Protein AF-A0A5E4K677-F1 (afdb_monomer_lite)

Radius of gyration: 27.49 Å; chains: 1; bounding box: 48×28×81 Å

Foldseek 3Di:
DPPPDPQDPPPQPPVLLVVLLVVVVVVDDLVVSCVVVSHDSVSSVVSNVCVPDDDDPVHPDDDDDDDDDPQDPVNVVVVVVVCVVVVPPPPD

Secondary structure (DSSP, 8-state):
-------------HHHHHHHHHHHHTT--HHHHHHHTT--HHHHHHHHHHTTSSSSGGGPPPP------SS-HHHHHHHHHHHHHTTTT---

pLDDT: mean 77.61, std 16.83, range [32.66, 94.56]

Sequence (92 aa):
MRVSGAKFMLRTTPELQKSFAALHRKGYNKSFIAGLFDATRQTVHRWCKRAFHQGRESFRDKPREPKEGKITQTVELTILHLRILFEWGTDR

Structure (mmCIF, N/CA/C/O backbone):
data_AF-A0A5E4K677-F1
#
_entry.id   AF-A0A5E4K677-F1
#
loop_
_atom_site.group_PDB
_atom_site.id
_atom_site.type_symbol
_atom_site.label_atom_id
_atom_site.label_alt_id
_atom_site.label_comp_id
_atom_site.label_asym_id
_atom_site.label_entity_id
_atom_site.label_seq_id
_atom_site.pdbx_PDB_ins_code
_atom_site.Cartn_x
_atom_site.Cartn_y
_atom_site.Cartn_z
_atom_site.occupancy
_atom_site.B_iso_or_equiv
_atom_site.auth_seq_id
_atom_site.auth_comp_id
_atom_site.auth_asym_id
_atom_site.auth_atom_id
_atom_site.pdbx_PDB_model_num
ATOM 1 N N . MET A 1 1 ? -18.656 -16.010 33.358 1.00 32.66 1 MET A N 1
ATOM 2 C CA . MET A 1 1 ? -19.623 -16.169 32.249 1.00 32.66 1 MET A CA 1
ATOM 3 C C . MET A 1 1 ? -19.085 -15.476 31.001 1.00 32.66 1 MET A C 1
ATOM 5 O O . MET A 1 1 ? -19.047 -14.255 30.960 1.00 32.66 1 MET A O 1
ATOM 9 N N . ARG A 1 2 ? -18.597 -16.234 30.009 1.00 34.00 2 ARG A N 1
ATOM 10 C CA . ARG A 1 2 ? -18.332 -15.702 28.661 1.00 34.00 2 ARG A CA 1
ATOM 11 C C . ARG A 1 2 ? -19.646 -15.773 27.906 1.00 34.00 2 ARG A C 1
ATOM 13 O O . ARG A 1 2 ? -20.066 -16.863 27.531 1.00 34.00 2 ARG A O 1
ATOM 20 N N . VAL A 1 3 ? -20.291 -14.630 27.709 1.00 40.78 3 VAL A N 1
ATOM 21 C CA . VAL A 1 3 ? -21.407 -14.542 26.771 1.00 40.78 3 VAL A CA 1
ATOM 22 C C . VAL A 1 3 ? -20.796 -14.658 25.378 1.00 40.78 3 VAL A C 1
ATOM 24 O O . VAL A 1 3 ? -20.260 -13.704 24.818 1.00 40.78 3 VAL A O 1
ATOM 27 N N . SER A 1 4 ? -20.765 -15.893 24.884 1.00 43.84 4 SER A N 1
ATOM 28 C CA . SER A 1 4 ? -20.439 -16.246 23.509 1.00 43.84 4 SER A CA 1
ATOM 29 C C . SER A 1 4 ? -21.608 -15.821 22.622 1.00 43.84 4 SER A C 1
ATOM 31 O O .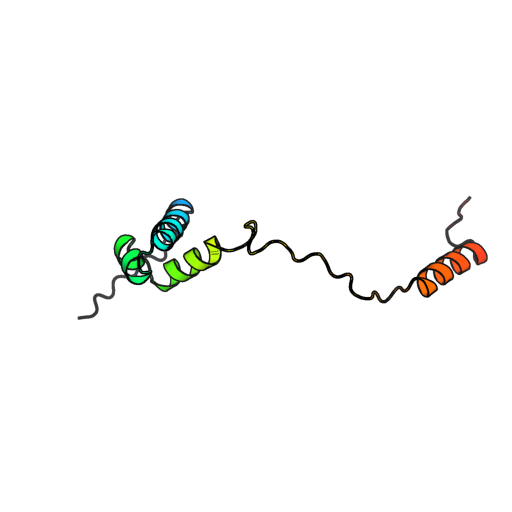 SER A 1 4 ? -22.407 -16.645 22.193 1.00 43.84 4 SER A O 1
ATOM 33 N N . GLY A 1 5 ? -21.737 -14.516 22.388 1.00 39.53 5 GLY A N 1
ATOM 34 C CA . GLY A 1 5 ? -22.519 -14.002 21.272 1.00 39.53 5 GLY A CA 1
ATOM 35 C C . GLY A 1 5 ? -21.678 -14.152 20.013 1.00 39.53 5 GLY A C 1
ATOM 36 O O . GLY A 1 5 ? -20.522 -13.721 19.991 1.00 39.53 5 GLY A O 1
ATOM 37 N N . ALA A 1 6 ? -22.217 -14.801 18.985 1.00 49.91 6 ALA A N 1
ATOM 38 C CA . ALA A 1 6 ? -21.608 -14.831 17.666 1.00 49.91 6 ALA A CA 1
ATOM 39 C C . ALA A 1 6 ? -21.440 -13.383 17.181 1.00 49.91 6 ALA A C 1
ATOM 41 O O . ALA A 1 6 ? -22.382 -12.787 16.670 1.00 49.91 6 ALA A O 1
ATOM 42 N N . LYS A 1 7 ? -20.254 -12.793 17.397 1.00 54.34 7 LYS A N 1
ATOM 43 C CA . LYS A 1 7 ? -19.930 -11.451 16.906 1.00 54.34 7 LYS A CA 1
ATOM 44 C C . LYS A 1 7 ? -20.130 -11.467 15.410 1.00 54.34 7 LYS A C 1
ATOM 46 O O . LYS A 1 7 ? -19.385 -12.151 14.705 1.00 54.34 7 LYS A O 1
ATOM 51 N N . PHE A 1 8 ? -21.154 -10.754 14.961 1.00 52.38 8 PHE A N 1
ATOM 52 C CA . PHE A 1 8 ? -21.597 -10.749 13.584 1.00 52.38 8 PHE A CA 1
ATOM 53 C C . PHE A 1 8 ? -20.399 -10.557 12.645 1.00 52.38 8 PHE A C 1
ATOM 55 O O . PHE A 1 8 ? -19.832 -9.471 12.519 1.00 52.38 8 PHE A O 1
ATOM 62 N N . MET A 1 9 ? -20.045 -11.616 11.916 1.00 51.62 9 MET A N 1
ATOM 63 C CA . MET A 1 9 ? -19.283 -11.523 10.671 1.00 51.62 9 MET A CA 1
ATOM 64 C C . MET A 1 9 ? -20.184 -10.976 9.551 1.00 51.62 9 MET A C 1
ATOM 66 O O . MET A 1 9 ? -20.141 -11.443 8.415 1.00 51.62 9 MET A O 1
ATOM 70 N N . LEU A 1 10 ? -21.023 -9.979 9.854 1.00 56.59 10 LEU A N 1
ATOM 71 C CA . LEU A 1 10 ? -21.689 -9.213 8.814 1.00 56.59 10 LEU A CA 1
ATOM 72 C C . LEU A 1 10 ? -20.593 -8.582 7.966 1.00 56.59 10 LEU A C 1
ATOM 74 O O . LEU A 1 10 ? -19.606 -8.046 8.483 1.00 56.59 10 LEU A O 1
ATOM 78 N N . ARG A 1 11 ? -20.763 -8.648 6.645 1.00 64.31 11 ARG A N 1
ATOM 79 C CA . ARG A 1 11 ? -20.003 -7.802 5.730 1.00 64.31 11 ARG A CA 1
ATOM 80 C C . ARG A 1 11 ? -20.173 -6.364 6.213 1.00 64.31 11 ARG A C 1
ATOM 82 O O . ARG A 1 11 ? -21.224 -5.765 6.030 1.00 64.31 11 ARG A O 1
ATOM 89 N N . THR A 1 12 ? -19.141 -5.828 6.860 1.00 68.50 12 THR A N 1
ATOM 90 C CA . THR A 1 12 ? -19.118 -4.434 7.300 1.00 68.50 12 THR A CA 1
ATOM 91 C C . THR A 1 12 ? -19.349 -3.560 6.078 1.00 68.50 12 THR A C 1
ATOM 93 O O . THR A 1 12 ? -18.566 -3.651 5.127 1.00 68.50 12 THR A O 1
ATOM 96 N N . THR A 1 13 ? -20.401 -2.742 6.084 1.00 81.62 13 THR A N 1
ATOM 97 C CA . THR A 1 13 ? -20.680 -1.821 4.978 1.00 81.62 13 THR A CA 1
ATOM 98 C C . THR A 1 13 ? -19.540 -0.802 4.849 1.00 81.62 13 THR A C 1
ATOM 100 O O . THR A 1 13 ? -18.867 -0.501 5.842 1.00 81.62 13 THR A O 1
ATOM 103 N N . PRO A 1 14 ? -19.273 -0.257 3.650 1.00 80.69 14 PRO A N 1
ATOM 104 C CA . PRO A 1 14 ? -18.210 0.733 3.461 1.00 80.69 14 PRO A CA 1
ATOM 105 C C . PRO A 1 14 ? -18.340 1.961 4.376 1.00 80.69 14 PRO A C 1
ATOM 107 O O . PRO A 1 14 ? -17.339 2.523 4.815 1.00 80.69 14 PRO A O 1
ATOM 110 N N . GLU A 1 15 ? -19.565 2.362 4.707 1.00 84.44 15 GLU A N 1
ATOM 111 C CA . GLU A 1 15 ? -19.853 3.468 5.627 1.00 84.44 15 GLU A CA 1
ATOM 112 C C . GLU A 1 15 ? -19.372 3.169 7.049 1.00 84.44 15 GLU A C 1
ATOM 114 O O . GLU A 1 15 ? -18.704 3.990 7.680 1.00 84.44 15 GLU A O 1
ATOM 119 N N . LEU A 1 16 ? -19.625 1.947 7.512 1.00 87.44 16 LEU A N 1
ATOM 120 C CA . LEU A 1 16 ? -19.234 1.467 8.833 1.00 87.44 16 LEU A CA 1
ATOM 121 C C . LEU A 1 16 ? -17.701 1.312 8.932 1.00 87.44 16 LEU A C 1
ATOM 123 O O . LEU A 1 16 ? -17.078 1.605 9.949 1.00 87.44 16 LEU A O 1
ATOM 127 N N . GLN A 1 17 ? -17.039 0.960 7.829 1.00 86.38 17 GLN A N 1
ATOM 128 C CA . GLN A 1 17 ? -15.573 0.963 7.753 1.00 86.38 17 GLN A CA 1
ATOM 129 C C . GLN A 1 17 ? -14.991 2.383 7.852 1.00 86.38 17 GLN A C 1
ATOM 131 O O . GLN A 1 17 ? -13.980 2.600 8.531 1.00 86.38 17 GLN A O 1
ATOM 136 N N . LYS A 1 18 ? -15.625 3.363 7.190 1.00 86.25 18 LYS A N 1
ATOM 137 C CA . LYS A 1 18 ? -15.226 4.777 7.263 1.00 86.25 18 LYS A CA 1
ATOM 138 C C . LYS A 1 18 ? -15.416 5.335 8.675 1.00 86.25 18 LYS A C 1
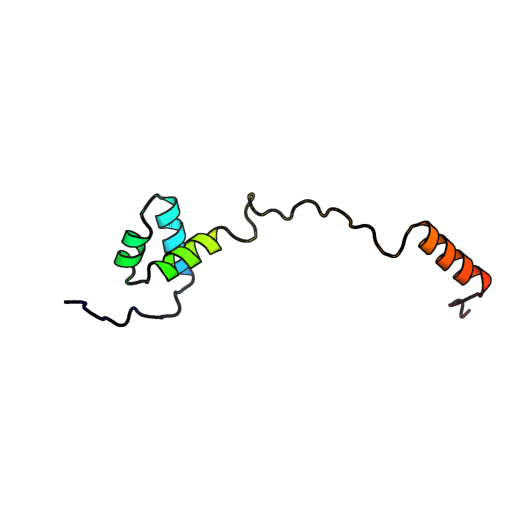ATOM 140 O O . LYS A 1 18 ? -14.539 6.065 9.144 1.00 86.25 18 LYS A O 1
ATOM 145 N N . SER A 1 19 ? -16.498 4.970 9.365 1.00 90.62 19 SER A N 1
ATOM 146 C CA . SER A 1 19 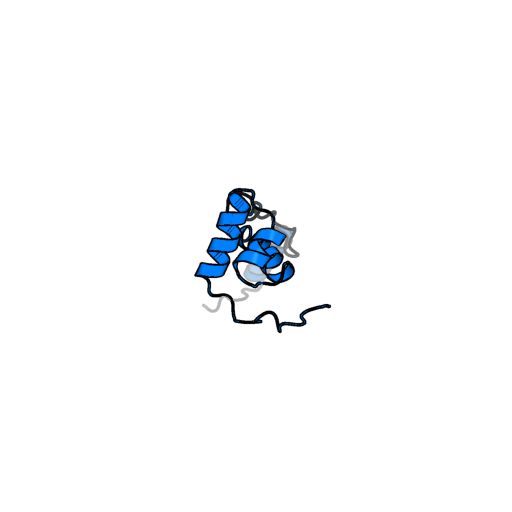? -16.759 5.423 10.737 1.00 90.62 19 SER A CA 1
ATOM 147 C C . SER A 1 19 ? -15.718 4.889 11.729 1.00 90.62 19 SER A C 1
ATOM 149 O O . SER A 1 19 ? -15.229 5.663 12.556 1.00 90.62 19 SER A O 1
ATOM 151 N N . PHE A 1 20 ? -15.262 3.635 11.584 1.00 91.25 20 PHE A N 1
ATOM 152 C CA . PHE A 1 20 ? -14.143 3.098 12.375 1.00 91.25 20 PHE A CA 1
ATOM 153 C C . PHE A 1 20 ? -12.889 3.964 12.266 1.00 91.25 20 PHE A C 1
ATOM 155 O O . PHE A 1 20 ? -12.294 4.350 13.273 1.00 91.25 20 PHE A O 1
ATOM 162 N N . ALA A 1 21 ? -12.491 4.282 11.033 1.00 87.81 21 ALA A N 1
ATOM 163 C CA . ALA A 1 21 ? -11.301 5.077 10.777 1.00 87.81 21 ALA A CA 1
ATOM 164 C C . ALA A 1 21 ? -11.458 6.525 11.263 1.00 87.81 21 ALA A C 1
ATOM 166 O O . ALA A 1 21 ? -10.493 7.106 11.759 1.00 87.81 21 ALA A O 1
ATOM 167 N N . ALA A 1 22 ? -12.655 7.107 11.141 1.00 90.56 22 ALA A N 1
ATOM 168 C CA . ALA A 1 22 ? -12.949 8.455 11.618 1.00 90.56 22 ALA A CA 1
ATOM 169 C C . ALA A 1 22 ? -12.858 8.553 13.148 1.00 90.56 22 ALA A C 1
ATOM 171 O O . ALA A 1 22 ? -12.201 9.456 13.662 1.00 90.56 22 ALA A O 1
ATOM 172 N N . LEU A 1 23 ? -13.448 7.603 13.878 1.00 92.31 23 LEU A N 1
ATOM 173 C CA . LEU A 1 23 ? -13.368 7.556 15.341 1.00 92.31 23 LEU A CA 1
ATOM 174 C C . LEU A 1 23 ? -11.944 7.273 15.820 1.00 92.31 23 LEU A C 1
ATOM 176 O O . LEU A 1 23 ? -11.460 7.921 16.743 1.00 92.31 23 LEU A O 1
ATOM 180 N N . HIS A 1 24 ? -11.226 6.375 15.149 1.00 91.50 24 HIS A N 1
ATOM 181 C CA . HIS A 1 24 ? -9.824 6.139 15.471 1.00 91.50 24 HIS A CA 1
ATOM 182 C C . HIS A 1 24 ? -8.957 7.388 15.233 1.00 91.50 24 HIS A C 1
ATOM 184 O O . HIS A 1 24 ? -8.086 7.688 16.042 1.00 91.50 24 HIS A O 1
ATOM 190 N N . ARG A 1 25 ? -9.208 8.158 14.161 1.00 86.56 25 ARG A N 1
ATOM 191 C CA . ARG A 1 25 ? -8.533 9.452 13.926 1.00 86.56 25 ARG A CA 1
ATOM 192 C C . ARG A 1 25 ? -8.845 10.496 15.000 1.00 86.56 25 ARG A C 1
ATOM 194 O O . ARG A 1 25 ? -7.988 11.321 15.276 1.00 86.56 25 ARG A O 1
ATOM 201 N N . LYS A 1 26 ? -10.029 10.441 15.618 1.00 92.12 26 LYS A N 1
ATOM 202 C CA . LYS A 1 26 ? -10.402 11.283 16.769 1.00 92.12 26 LYS A CA 1
ATOM 203 C C . LYS A 1 26 ? -9.741 10.849 18.090 1.00 92.12 26 LYS A C 1
ATOM 205 O O . LYS A 1 26 ? -9.958 11.500 19.101 1.00 92.12 26 LYS A O 1
ATOM 210 N N . GLY A 1 27 ? -8.956 9.76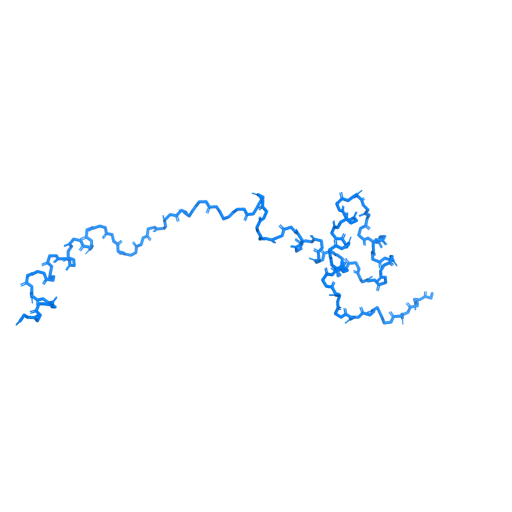6 18.099 1.00 92.25 27 GLY A N 1
ATOM 211 C CA . GLY A 1 27 ? -8.216 9.298 19.277 1.00 92.25 27 GLY A CA 1
ATOM 212 C C . GLY A 1 27 ? -8.924 8.221 20.106 1.00 92.25 27 GLY A C 1
ATOM 213 O O . GLY A 1 27 ? -8.396 7.796 21.131 1.00 92.25 27 GLY A O 1
ATOM 214 N N . TYR A 1 28 ? -10.091 7.728 19.676 1.00 94.44 28 TYR A N 1
ATOM 215 C CA . TYR A 1 28 ? -10.793 6.672 20.409 1.00 94.44 28 TYR A CA 1
ATOM 216 C C . TYR A 1 28 ? -10.081 5.314 20.302 1.00 94.44 28 TYR A C 1
ATOM 218 O O . TYR A 1 28 ? -9.598 4.906 19.240 1.00 94.44 28 TYR A O 1
ATOM 226 N N . ASN A 1 29 ? -10.074 4.564 21.408 1.00 94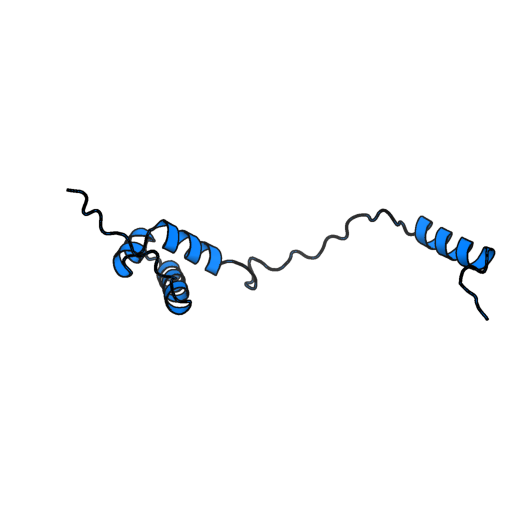.31 29 ASN A N 1
ATOM 227 C CA . ASN A 1 29 ? -9.455 3.242 21.475 1.00 94.31 29 ASN A CA 1
ATOM 228 C C . ASN A 1 29 ? -10.204 2.222 20.589 1.00 94.31 29 ASN A C 1
ATOM 230 O O . ASN A 1 29 ? -11.431 2.139 20.596 1.00 94.31 29 ASN A O 1
ATOM 234 N N . LYS A 1 30 ? -9.461 1.367 19.875 1.00 92.38 30 LYS A N 1
ATOM 235 C CA . LYS A 1 30 ? -10.001 0.288 19.027 1.00 92.38 30 LYS A CA 1
ATOM 236 C C . LYS A 1 30 ? -10.916 -0.676 19.787 1.00 92.38 30 LYS A C 1
ATOM 238 O O . LYS A 1 30 ? -11.855 -1.193 19.189 1.00 92.38 30 LYS A O 1
ATOM 243 N N . SER A 1 31 ? -10.656 -0.928 21.072 1.00 92.75 31 SER A N 1
ATOM 244 C CA . SER A 1 31 ? -11.522 -1.778 21.906 1.00 92.75 31 SER A CA 1
ATOM 245 C C . SER A 1 31 ? -12.873 -1.119 22.192 1.00 92.75 31 SER A C 1
ATOM 247 O O . SER A 1 31 ? -13.896 -1.792 22.156 1.00 92.75 31 SER A O 1
ATOM 249 N N . PHE A 1 32 ? -12.878 0.199 22.401 1.00 93.44 32 PHE A N 1
ATOM 250 C CA . PHE A 1 32 ? -14.097 0.982 22.594 1.00 93.44 32 PHE A CA 1
ATOM 251 C C . PHE A 1 32 ? -14.933 1.026 21.309 1.00 93.44 32 PHE A C 1
ATOM 253 O O . PHE A 1 32 ? -16.115 0.702 21.328 1.00 93.44 32 PHE A O 1
ATOM 260 N N . ILE A 1 33 ? -14.294 1.308 20.168 1.00 92.69 33 ILE A N 1
ATOM 261 C CA . ILE A 1 33 ? -14.950 1.286 18.851 1.00 92.69 33 ILE A CA 1
ATOM 262 C C . ILE A 1 33 ? -15.537 -0.105 18.567 1.00 92.69 33 ILE A C 1
ATOM 264 O O . ILE A 1 33 ? -16.653 -0.220 18.078 1.00 92.69 33 ILE A O 1
ATOM 268 N N . ALA A 1 34 ? -14.817 -1.177 18.905 1.00 91.75 34 ALA A N 1
ATOM 269 C CA . ALA A 1 34 ? -15.324 -2.534 18.735 1.00 91.75 34 ALA A CA 1
ATOM 270 C C . ALA A 1 34 ? -16.586 -2.802 19.575 1.00 91.75 34 ALA A C 1
ATOM 272 O O . ALA A 1 34 ? -17.485 -3.477 19.088 1.00 91.75 34 ALA A O 1
ATOM 273 N N . GLY A 1 35 ? -16.666 -2.261 20.795 1.00 91.38 35 GLY A N 1
ATOM 274 C CA . GLY A 1 35 ? -17.869 -2.343 21.627 1.00 91.38 35 GLY A CA 1
ATOM 275 C C . GLY A 1 35 ? -19.047 -1.545 21.064 1.00 91.38 35 GLY A C 1
ATOM 276 O O . GLY A 1 35 ? -20.166 -2.037 21.079 1.00 91.38 35 GLY A O 1
ATOM 277 N N . LEU A 1 36 ? -18.792 -0.357 20.507 1.00 90.88 36 LEU A N 1
ATOM 278 C CA . LEU A 1 36 ? -19.834 0.527 19.967 1.00 90.88 36 LEU A CA 1
ATOM 279 C C . LEU A 1 36 ? -20.559 -0.058 18.744 1.00 90.88 36 LEU A C 1
ATOM 281 O O . LEU A 1 36 ? -21.746 0.181 18.560 1.00 90.88 36 LEU A O 1
ATOM 285 N N . PHE A 1 37 ? 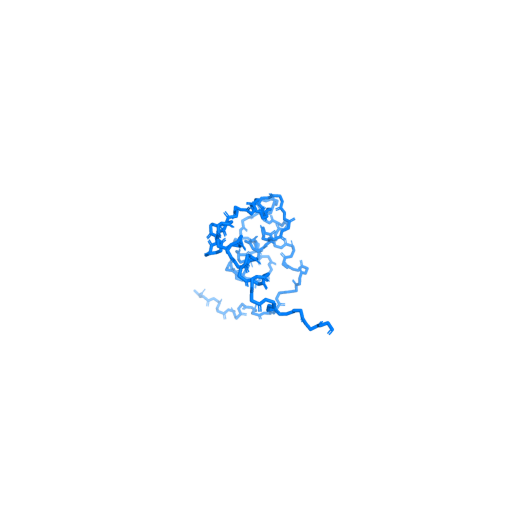-19.845 -0.808 17.904 1.00 86.81 37 PHE A N 1
ATOM 286 C CA . PHE A 1 37 ? -20.380 -1.369 16.655 1.00 86.81 37 PHE A CA 1
ATOM 287 C C . PHE A 1 37 ? -20.586 -2.889 16.703 1.00 86.81 37 PHE A C 1
ATOM 289 O O . PHE A 1 37 ? -20.689 -3.511 15.648 1.00 86.81 37 PHE A O 1
ATOM 296 N N . ASP A 1 38 ? -20.548 -3.489 17.899 1.00 87.25 38 ASP A N 1
ATOM 297 C CA . ASP A 1 38 ? -20.557 -4.946 18.119 1.00 87.25 38 ASP A CA 1
ATOM 298 C C . ASP A 1 38 ? -19.604 -5.719 17.180 1.00 87.25 38 ASP A C 1
ATOM 300 O O . ASP A 1 38 ? -19.865 -6.806 16.661 1.00 87.25 38 ASP A O 1
ATOM 304 N N . ALA A 1 39 ? -18.444 -5.117 16.926 1.00 86.62 39 ALA A N 1
ATOM 305 C CA . ALA A 1 39 ? -17.432 -5.658 16.042 1.00 86.62 39 ALA A CA 1
ATOM 306 C C . ALA A 1 39 ? -16.348 -6.393 16.840 1.00 86.62 39 ALA A C 1
ATOM 308 O O . ALA A 1 39 ? -16.159 -6.249 18.058 1.00 86.62 39 ALA A O 1
ATOM 309 N N . THR A 1 40 ? -15.543 -7.190 16.140 1.00 89.50 40 THR A N 1
ATOM 310 C CA . THR A 1 40 ? -14.297 -7.684 16.729 1.00 89.50 40 THR A CA 1
ATOM 311 C C . THR A 1 40 ? -13.231 -6.585 16.688 1.00 89.50 40 THR A C 1
ATOM 313 O O . THR A 1 40 ? -13.118 -5.819 15.727 1.00 89.50 40 THR A O 1
ATOM 316 N N . ARG A 1 41 ? -12.368 -6.544 17.709 1.00 91.25 41 ARG A N 1
ATOM 317 C CA . ARG A 1 41 ? -11.197 -5.649 17.745 1.00 91.25 41 ARG A CA 1
ATOM 318 C C . ARG A 1 41 ? -10.269 -5.871 16.545 1.00 91.25 41 ARG A C 1
ATOM 320 O O . ARG A 1 41 ? -9.616 -4.934 16.090 1.00 91.25 41 ARG A O 1
ATOM 327 N N . GLN A 1 42 ? -10.227 -7.096 16.016 1.00 90.88 42 GLN A N 1
ATOM 328 C CA . GLN A 1 42 ? -9.482 -7.445 14.805 1.00 90.88 42 GLN A CA 1
ATOM 329 C C . GLN A 1 42 ? -10.082 -6.785 13.556 1.00 90.88 42 GLN A C 1
ATOM 331 O O . GLN A 1 42 ? -9.334 -6.211 12.765 1.00 90.88 42 GLN A O 1
ATOM 336 N N . THR A 1 43 ? -11.412 -6.798 13.411 1.00 89.44 43 THR A N 1
ATOM 337 C CA . THR A 1 43 ? -12.128 -6.117 12.321 1.00 89.44 43 THR A CA 1
ATOM 338 C C . THR A 1 43 ? -11.830 -4.619 12.332 1.00 89.44 43 THR A C 1
ATOM 340 O O . THR A 1 43 ? -11.394 -4.072 11.318 1.00 89.44 43 THR A O 1
ATOM 343 N N . VAL A 1 44 ? -11.959 -3.970 13.494 1.00 90.88 44 VAL A N 1
ATOM 344 C CA . VAL A 1 44 ? -11.642 -2.540 13.653 1.00 90.88 44 VAL A CA 1
ATOM 345 C C . VAL A 1 44 ? -10.174 -2.265 13.323 1.00 90.88 44 VAL A C 1
ATOM 347 O O . VAL A 1 44 ? -9.876 -1.338 12.574 1.00 90.88 44 VAL A O 1
ATOM 350 N N . HIS A 1 45 ? -9.242 -3.086 13.821 1.00 91.19 45 HIS A N 1
ATOM 351 C CA . HIS A 1 45 ? -7.815 -2.930 13.531 1.00 91.19 45 HIS A CA 1
ATOM 352 C C . HIS A 1 45 ? -7.511 -3.037 12.030 1.00 91.19 45 HIS A C 1
ATOM 354 O O . HIS A 1 45 ? -6.800 -2.182 11.496 1.00 91.19 45 HIS A O 1
ATOM 360 N N . ARG A 1 46 ? -8.057 -4.054 11.350 1.00 88.19 46 ARG A N 1
ATOM 361 C CA . ARG A 1 46 ? -7.880 -4.281 9.908 1.00 88.19 46 ARG A CA 1
ATOM 362 C C . ARG A 1 46 ? -8.353 -3.077 9.099 1.00 88.19 46 ARG A C 1
ATOM 364 O O . ARG A 1 46 ? -7.623 -2.614 8.226 1.00 88.19 46 ARG A O 1
ATOM 371 N N . TRP A 1 47 ? -9.544 -2.561 9.399 1.00 87.50 47 TRP A N 1
ATOM 372 C CA . TRP A 1 47 ? -10.118 -1.429 8.670 1.00 87.50 47 TRP A CA 1
ATOM 373 C C . TRP A 1 47 ? -9.443 -0.106 8.992 1.00 87.50 47 TRP A C 1
ATOM 375 O O . TRP A 1 47 ? -9.177 0.660 8.072 1.00 87.50 47 TRP A O 1
ATOM 385 N N . CYS A 1 48 ? -9.069 0.127 10.253 1.00 88.31 48 CYS A N 1
ATOM 386 C CA . CYS A 1 48 ? -8.239 1.275 10.602 1.00 88.31 48 CYS A CA 1
ATOM 387 C C . CYS A 1 48 ? -6.937 1.241 9.800 1.00 88.31 48 CYS A C 1
ATOM 389 O O . CYS A 1 48 ? -6.632 2.223 9.145 1.00 88.31 48 CYS A O 1
ATOM 391 N N . LYS A 1 49 ? -6.223 0.104 9.766 1.00 85.38 49 LYS A N 1
ATOM 392 C CA . LYS A 1 49 ? -4.982 -0.055 8.987 1.00 85.38 49 LYS A CA 1
ATOM 393 C C . LYS A 1 49 ? -5.208 0.168 7.484 1.00 85.38 49 LYS A C 1
ATOM 395 O O . LYS A 1 49 ? -4.431 0.877 6.858 1.00 85.38 49 LYS A O 1
ATOM 400 N N . ARG A 1 50 ? -6.282 -0.388 6.908 1.00 78.44 50 ARG A N 1
ATOM 401 C CA . ARG A 1 50 ? -6.636 -0.201 5.485 1.00 78.44 50 ARG A CA 1
ATOM 402 C C . ARG A 1 50 ? -7.016 1.230 5.129 1.00 78.44 50 ARG A C 1
ATOM 404 O O . ARG A 1 50 ? -6.679 1.668 4.041 1.00 78.44 50 ARG A O 1
ATOM 411 N N . ALA A 1 51 ? -7.665 1.967 6.027 1.00 75.31 51 ALA A N 1
ATOM 412 C CA . ALA A 1 51 ? -7.992 3.374 5.798 1.00 75.31 51 ALA A CA 1
ATOM 413 C C . ALA A 1 51 ? -6.744 4.268 5.648 1.00 75.31 51 ALA A C 1
ATOM 415 O O . ALA A 1 51 ? -6.867 5.423 5.243 1.00 75.31 51 ALA A O 1
ATOM 416 N N . PHE A 1 52 ? -5.558 3.735 5.965 1.00 68.25 52 PHE A N 1
ATOM 417 C CA . PHE A 1 52 ? -4.264 4.364 5.723 1.00 68.25 52 PHE A CA 1
ATOM 418 C C . PHE A 1 52 ? -3.558 3.874 4.434 1.00 68.25 52 PHE A C 1
ATOM 420 O O . PHE A 1 52 ? -2.433 4.301 4.200 1.00 68.25 52 PHE A O 1
ATOM 427 N N . HIS A 1 53 ? -4.173 3.034 3.580 1.00 62.38 53 HIS A N 1
ATOM 428 C CA . HIS A 1 53 ? -3.539 2.470 2.371 1.00 62.38 53 HIS A CA 1
ATOM 429 C C . HIS A 1 53 ? -4.120 2.968 1.025 1.00 62.38 53 HIS A C 1
ATOM 431 O O . HIS A 1 53 ? -5.331 3.084 0.872 1.00 62.38 53 HIS A O 1
ATOM 437 N N . GLN A 1 54 ? -3.182 3.191 0.084 1.00 46.81 54 GLN A N 1
ATOM 438 C CA . GLN A 1 54 ? -3.221 3.638 -1.328 1.00 46.81 54 GLN A CA 1
ATOM 439 C C . GLN A 1 54 ? -3.988 4.936 -1.657 1.00 46.81 54 GLN A C 1
ATOM 441 O O . GLN A 1 54 ? -5.213 4.973 -1.697 1.00 46.81 54 GLN A O 1
ATOM 446 N N . GLY A 1 55 ? -3.219 6.006 -1.928 1.00 53.44 55 GLY A N 1
ATOM 447 C CA . GLY A 1 55 ? -3.700 7.301 -2.440 1.00 53.44 55 GLY A CA 1
ATOM 448 C C . GLY A 1 55 ? -3.521 8.513 -1.510 1.00 53.44 55 GLY A C 1
ATOM 449 O O . GLY A 1 55 ? -3.835 9.630 -1.907 1.00 53.44 55 GLY A O 1
ATOM 450 N N . ARG A 1 56 ? -3.021 8.332 -0.277 1.00 55.81 56 ARG A N 1
ATOM 451 C CA . ARG A 1 56 ? -2.685 9.435 0.650 1.00 55.81 56 ARG A CA 1
ATOM 452 C C . ARG A 1 56 ? -1.182 9.711 0.663 1.00 55.81 56 ARG A C 1
ATOM 454 O O . ARG A 1 56 ? -0.390 8.819 0.392 1.00 55.81 56 ARG A O 1
ATOM 461 N N . GLU A 1 57 ? -0.810 10.940 1.013 1.00 50.06 57 GLU A N 1
ATOM 462 C CA . GLU A 1 57 ? 0.547 11.512 0.949 1.00 50.06 57 GLU A CA 1
ATOM 463 C C . GLU A 1 57 ? 1.667 10.628 1.537 1.00 50.06 57 GLU A C 1
ATOM 465 O O . GLU A 1 57 ? 2.765 10.586 0.993 1.00 50.06 57 GLU A O 1
ATOM 470 N N . SER A 1 58 ? 1.370 9.847 2.581 1.00 50.22 58 SER A N 1
ATOM 471 C CA . SER A 1 58 ? 2.294 8.909 3.239 1.00 50.22 58 SER A CA 1
ATOM 472 C C . SER A 1 58 ? 2.535 7.586 2.489 1.00 50.22 58 SER A C 1
ATOM 474 O O . SER A 1 58 ? 3.370 6.790 2.910 1.00 50.22 58 SER A O 1
ATOM 476 N N . PHE A 1 59 ? 1.806 7.340 1.399 1.00 52.88 59 PHE A N 1
ATOM 477 C CA . PHE A 1 59 ? 1.862 6.144 0.549 1.00 52.88 59 PHE A CA 1
ATOM 478 C C . PHE A 1 59 ? 1.938 6.514 -0.941 1.00 52.88 59 PHE A C 1
ATOM 480 O O . PHE A 1 59 ? 1.488 5.740 -1.787 1.00 52.88 59 PHE A O 1
ATOM 487 N N . ARG A 1 60 ? 2.479 7.699 -1.276 1.00 57.16 60 ARG A N 1
ATOM 488 C CA . ARG A 1 60 ? 2.898 7.977 -2.657 1.00 57.16 60 ARG A CA 1
ATOM 489 C C . ARG A 1 60 ? 3.811 6.842 -3.103 1.00 57.16 60 ARG A C 1
ATOM 491 O O . ARG A 1 60 ? 4.688 6.428 -2.338 1.00 57.16 60 ARG A O 1
ATOM 498 N N . ASP A 1 61 ? 3.596 6.353 -4.321 1.00 65.19 61 ASP A N 1
ATOM 499 C CA . ASP A 1 61 ? 4.583 5.494 -4.953 1.00 65.19 61 ASP A CA 1
ATOM 500 C C . ASP A 1 61 ? 5.914 6.229 -4.865 1.00 65.19 61 ASP A C 1
ATOM 502 O O . ASP A 1 61 ? 6.023 7.403 -5.239 1.00 65.19 61 ASP A O 1
ATOM 506 N N . LYS A 1 62 ? 6.909 5.568 -4.267 1.00 63.12 62 LYS A N 1
ATOM 507 C CA . LYS A 1 62 ? 8.259 6.114 -4.278 1.00 63.12 62 LYS A CA 1
ATOM 508 C C . LYS A 1 62 ? 8.621 6.366 -5.742 1.00 63.12 62 LYS A C 1
ATOM 510 O O . LYS A 1 62 ? 8.214 5.558 -6.587 1.00 63.12 62 LYS A O 1
ATOM 515 N N . PRO A 1 63 ? 9.341 7.459 -6.055 1.00 71.50 63 PRO A N 1
ATOM 516 C CA . PRO A 1 63 ? 9.832 7.669 -7.408 1.00 71.50 63 PRO A CA 1
ATOM 517 C C . PRO A 1 63 ? 10.470 6.365 -7.876 1.00 71.50 63 PRO A C 1
ATOM 519 O O . PRO A 1 63 ? 11.251 5.752 -7.146 1.00 71.50 63 PRO A O 1
ATOM 522 N N . ARG A 1 64 ? 10.013 5.874 -9.030 1.00 75.50 64 ARG A N 1
ATOM 523 C CA . ARG A 1 64 ? 10.436 4.578 -9.545 1.00 75.50 64 ARG A CA 1
ATOM 524 C C . ARG A 1 64 ? 11.943 4.638 -9.739 1.00 75.50 64 ARG A C 1
ATOM 526 O O . ARG A 1 64 ? 12.402 5.317 -10.647 1.00 75.50 64 ARG A O 1
ATOM 533 N N . GLU A 1 65 ? 12.689 3.924 -8.906 1.00 77.75 65 GLU A N 1
ATOM 534 C CA . GLU A 1 65 ? 14.107 3.692 -9.145 1.00 77.75 65 GLU A CA 1
ATOM 535 C C . GLU A 1 65 ? 14.208 2.734 -10.341 1.00 77.75 65 GLU A C 1
ATOM 537 O O . GLU A 1 65 ? 13.721 1.594 -10.259 1.00 77.75 65 GLU A O 1
ATOM 542 N N . PRO A 1 66 ? 14.730 3.185 -11.497 1.00 74.88 66 PRO A N 1
ATOM 543 C CA . PRO A 1 66 ? 14.923 2.300 -12.630 1.00 74.88 66 PRO A CA 1
ATOM 544 C C . PRO A 1 66 ? 15.947 1.237 -12.229 1.00 74.88 66 PRO A C 1
ATOM 546 O O . PRO A 1 66 ? 17.079 1.543 -11.871 1.00 74.88 66 PRO A O 1
ATOM 549 N N . LYS A 1 67 ? 15.527 -0.029 -12.252 1.00 78.62 67 LYS A N 1
ATOM 550 C CA . LYS A 1 67 ? 16.438 -1.159 -12.062 1.00 78.62 67 LYS A CA 1
ATOM 551 C C . LYS A 1 67 ? 17.259 -1.337 -13.329 1.00 78.62 67 LYS A C 1
ATOM 553 O O . LYS A 1 67 ? 16.713 -1.189 -14.423 1.00 78.62 67 LYS A O 1
ATOM 558 N N . GLU A 1 68 ? 18.521 -1.719 -13.176 1.00 80.00 68 GLU A N 1
ATOM 559 C CA . GLU A 1 68 ? 19.340 -2.153 -14.303 1.00 80.00 68 GLU A CA 1
ATOM 560 C C . GLU A 1 68 ? 18.632 -3.307 -15.023 1.00 80.00 68 GLU A C 1
ATOM 562 O O . GLU A 1 68 ? 18.349 -4.366 -14.452 1.00 80.00 68 GLU A O 1
ATOM 567 N N . GLY A 1 69 ? 18.242 -3.051 -16.269 1.00 81.19 69 GLY A N 1
ATOM 568 C CA . GLY A 1 69 ? 17.635 -4.047 -17.134 1.00 81.19 69 GLY A CA 1
ATOM 569 C C . GLY A 1 69 ? 18.698 -4.979 -17.703 1.00 81.19 69 GLY A C 1
ATOM 570 O O . GLY A 1 69 ? 19.868 -4.629 -17.812 1.00 81.19 69 GLY A O 1
ATOM 571 N N . LYS A 1 70 ? 18.277 -6.167 -18.147 1.00 84.06 70 LYS A N 1
ATOM 572 C CA . LYS A 1 70 ? 19.149 -7.072 -18.921 1.00 84.06 70 LYS A CA 1
ATOM 573 C C . LYS A 1 70 ? 19.618 -6.446 -20.239 1.00 84.06 70 LYS A C 1
ATOM 575 O O . LYS A 1 70 ? 20.621 -6.861 -20.803 1.00 84.06 70 LYS A O 1
ATOM 580 N N . ILE A 1 71 ? 18.841 -5.489 -20.737 1.00 85.25 71 ILE A N 1
ATOM 581 C CA . ILE A 1 71 ? 19.114 -4.736 -21.948 1.00 85.25 71 ILE A CA 1
ATOM 582 C C . ILE A 1 71 ? 19.827 -3.457 -21.515 1.00 85.25 71 ILE A C 1
ATOM 584 O O . ILE A 1 71 ? 19.218 -2.557 -20.940 1.00 85.25 71 ILE A O 1
ATOM 588 N N . THR A 1 72 ? 21.136 -3.426 -21.738 1.00 89.38 72 THR A N 1
ATOM 589 C CA . THR A 1 72 ? 21.964 -2.229 -21.575 1.00 89.38 72 THR A CA 1
ATOM 590 C C . THR A 1 72 ? 21.977 -1.426 -22.877 1.00 89.38 72 THR A C 1
ATOM 592 O O . THR A 1 72 ? 21.679 -1.973 -23.938 1.00 89.38 72 THR A O 1
ATOM 595 N N . GLN A 1 73 ? 22.379 -0.149 -22.834 1.00 88.38 73 GLN A N 1
ATOM 596 C CA . GLN A 1 73 ? 22.512 0.680 -24.047 1.00 88.38 73 GLN A CA 1
ATOM 597 C C . GLN A 1 73 ? 23.387 0.016 -25.117 1.00 88.38 73 GLN A C 1
ATOM 599 O O . GLN A 1 73 ? 23.062 0.046 -26.299 1.00 88.38 73 GLN A O 1
ATOM 604 N N . THR A 1 74 ? 24.471 -0.645 -24.709 1.00 90.69 74 THR A N 1
ATOM 605 C CA . THR A 1 74 ? 25.339 -1.388 -25.628 1.00 90.69 74 THR A CA 1
ATOM 606 C C . THR A 1 74 ? 24.586 -2.520 -26.320 1.00 90.69 74 THR A C 1
ATOM 608 O O . THR A 1 74 ? 24.728 -2.711 -27.526 1.00 90.69 74 THR A O 1
ATOM 611 N N . VAL A 1 75 ? 23.753 -3.256 -25.579 1.00 92.50 75 VAL A N 1
ATOM 612 C CA . VAL A 1 75 ? 22.921 -4.327 -26.138 1.00 92.50 75 VAL A CA 1
ATOM 613 C C . VAL A 1 75 ? 21.884 -3.750 -27.104 1.00 92.50 75 VAL A C 1
ATOM 615 O O . VAL A 1 75 ? 21.720 -4.299 -28.189 1.00 92.50 75 VAL A O 1
ATOM 618 N N . GLU A 1 76 ? 21.247 -2.620 -26.782 1.00 90.75 76 GLU A N 1
ATOM 619 C CA . GLU A 1 76 ? 20.310 -1.942 -27.694 1.00 90.75 76 GLU A CA 1
ATOM 620 C C . GLU A 1 76 ? 20.982 -1.512 -28.998 1.00 90.75 76 GLU A C 1
ATOM 622 O O . GLU A 1 76 ? 20.488 -1.836 -30.078 1.00 90.75 76 GLU A O 1
ATOM 627 N N . LEU A 1 77 ? 22.137 -0.846 -28.913 1.00 94.56 77 LEU A N 1
ATOM 628 C CA . LEU A 1 77 ? 22.900 -0.415 -30.085 1.00 94.56 77 LEU A CA 1
ATOM 629 C C . LEU A 1 77 ? 23.331 -1.602 -30.948 1.00 94.56 77 LEU A C 1
ATOM 631 O O . LEU A 1 77 ? 23.263 -1.532 -32.173 1.00 94.56 77 LEU A O 1
ATOM 635 N N . THR A 1 78 ? 23.712 -2.712 -30.316 1.00 94.25 78 THR A N 1
ATOM 636 C CA . THR A 1 78 ? 24.094 -3.935 -31.028 1.00 94.25 78 THR A CA 1
ATOM 637 C C . THR A 1 78 ? 22.888 -4.560 -31.730 1.00 94.25 78 THR A C 1
ATOM 639 O O . THR A 1 78 ? 22.988 -4.931 -32.895 1.00 94.25 78 THR A O 1
ATOM 642 N N . ILE A 1 79 ? 21.723 -4.623 -31.074 1.00 90.88 79 ILE A N 1
ATOM 643 C CA . ILE A 1 79 ? 20.475 -5.110 -31.686 1.00 90.88 79 ILE A CA 1
ATOM 644 C C . ILE A 1 79 ? 20.090 -4.242 -32.889 1.00 90.88 79 ILE A C 1
ATOM 646 O O . ILE A 1 79 ? 19.727 -4.779 -33.937 1.00 90.88 79 ILE A O 1
ATOM 650 N N . LEU A 1 80 ? 20.178 -2.915 -32.759 1.00 90.62 80 LEU A N 1
ATOM 651 C CA . LEU A 1 80 ? 19.886 -1.986 -33.853 1.00 90.62 80 LEU A CA 1
ATOM 652 C C . LEU A 1 80 ? 20.865 -2.168 -35.018 1.00 90.62 80 LEU A C 1
ATOM 654 O O . LEU A 1 80 ? 20.431 -2.248 -36.165 1.00 90.62 80 LEU A O 1
ATOM 658 N N . HIS A 1 81 ? 22.161 -2.301 -34.731 1.00 92.38 81 HIS A N 1
ATOM 659 C CA . HIS A 1 81 ? 23.179 -2.535 -35.752 1.00 92.38 81 HIS A CA 1
ATOM 660 C C . HIS A 1 81 ? 22.953 -3.859 -36.491 1.00 92.38 81 HIS A C 1
ATOM 662 O O . HIS A 1 81 ? 22.960 -3.880 -37.718 1.00 92.38 81 HIS A O 1
ATOM 668 N N . LEU A 1 82 ? 22.675 -4.946 -35.764 1.00 90.88 82 LEU A N 1
ATOM 669 C CA . LEU A 1 82 ? 22.374 -6.252 -36.356 1.00 90.88 82 LEU A CA 1
ATOM 670 C C . LEU A 1 82 ? 21.101 -6.206 -37.211 1.00 90.88 82 LEU A C 1
ATOM 672 O O . LEU A 1 82 ? 21.078 -6.780 -38.293 1.00 90.88 82 LEU A O 1
ATOM 676 N N . ARG A 1 83 ? 20.056 -5.490 -36.777 1.00 87.75 83 ARG A N 1
ATOM 677 C CA . ARG A 1 83 ? 18.837 -5.314 -37.585 1.00 87.75 83 ARG A CA 1
ATOM 678 C C . ARG A 1 83 ? 19.111 -4.617 -38.913 1.00 87.75 83 ARG A C 1
ATOM 680 O O . ARG A 1 83 ? 18.560 -5.041 -39.920 1.00 87.75 83 ARG A O 1
ATOM 687 N N . ILE A 1 84 ? 19.943 -3.576 -38.908 1.00 87.94 84 ILE A N 1
ATOM 688 C CA . ILE A 1 84 ? 20.334 -2.859 -40.129 1.00 87.94 84 ILE A CA 1
ATOM 689 C C . ILE A 1 84 ? 21.192 -3.762 -41.020 1.00 87.94 84 ILE A C 1
ATOM 691 O O . ILE A 1 84 ? 20.941 -3.854 -42.214 1.00 87.94 84 ILE A O 1
ATOM 695 N N . LEU A 1 85 ? 22.179 -4.446 -40.438 1.00 89.31 85 LEU A N 1
ATOM 696 C CA . LEU A 1 85 ? 23.144 -5.260 -41.176 1.00 89.31 85 LEU A CA 1
ATOM 697 C C . LEU A 1 85 ? 22.511 -6.490 -41.839 1.00 89.31 85 LEU A C 1
ATOM 699 O O . LEU A 1 85 ? 22.906 -6.862 -42.937 1.00 89.31 85 LEU A O 1
ATOM 703 N N . PHE A 1 86 ? 21.538 -7.116 -41.177 1.00 87.69 86 PHE A N 1
ATOM 704 C CA . PHE A 1 86 ? 20.830 -8.288 -41.695 1.00 87.69 86 PHE A CA 1
ATOM 705 C C . PHE A 1 86 ? 19.498 -7.945 -42.371 1.00 87.69 86 PHE A C 1
ATOM 707 O O . PHE A 1 86 ? 18.756 -8.864 -42.710 1.00 87.69 86 PHE A O 1
ATOM 714 N N . GLU A 1 87 ? 19.169 -6.653 -42.523 1.00 80.62 87 GLU A N 1
ATOM 715 C CA . GLU A 1 87 ? 17.895 -6.189 -43.100 1.00 80.62 87 GLU A CA 1
ATOM 716 C C . GLU A 1 87 ? 16.667 -6.855 -42.438 1.00 80.62 87 GLU A C 1
ATOM 718 O O . GLU A 1 87 ? 15.614 -7.098 -43.033 1.00 80.62 87 GLU A O 1
ATOM 723 N N . TRP A 1 88 ? 16.799 -7.179 -41.148 1.00 77.19 88 TRP A N 1
ATOM 724 C CA . TRP A 1 88 ? 15.802 -7.944 -40.411 1.00 77.19 88 TRP A CA 1
ATOM 725 C C . TRP A 1 88 ? 14.597 -7.059 -40.081 1.00 77.19 88 TRP A C 1
ATOM 727 O O . TRP A 1 88 ? 14.610 -6.266 -39.132 1.00 77.19 88 TRP A O 1
ATOM 737 N N . GLY A 1 89 ? 13.535 -7.227 -40.870 1.00 64.38 89 GLY A N 1
ATOM 738 C CA . GLY A 1 89 ? 12.288 -6.472 -40.760 1.00 64.38 89 GLY A CA 1
ATOM 739 C C . GLY A 1 89 ? 12.139 -5.338 -41.774 1.00 64.38 89 GLY A C 1
ATOM 740 O O . GLY A 1 89 ? 11.190 -4.568 -41.653 1.00 64.38 89 GLY A O 1
ATOM 741 N N . THR A 1 90 ? 13.024 -5.229 -42.767 1.00 61.47 90 THR A N 1
ATOM 742 C CA . THR A 1 90 ? 12.744 -4.456 -43.984 1.00 61.47 90 THR A CA 1
ATOM 743 C C . THR A 1 90 ? 12.125 -5.375 -45.027 1.00 61.47 90 THR A C 1
ATOM 745 O O . THR A 1 90 ? 12.780 -5.767 -45.984 1.00 61.47 90 THR A O 1
ATOM 748 N N . ASP A 1 91 ? 10.856 -5.726 -44.824 1.00 57.81 91 ASP A N 1
ATOM 749 C CA . ASP A 1 91 ? 9.995 -6.041 -45.964 1.00 57.81 91 ASP A CA 1
ATOM 750 C C . ASP A 1 91 ? 9.682 -4.686 -46.619 1.00 57.81 91 ASP A C 1
ATOM 752 O O . ASP A 1 91 ? 9.080 -3.809 -45.988 1.00 57.81 91 ASP A O 1
ATOM 756 N N . ARG A 1 92 ? 10.239 -4.453 -47.806 1.00 55.69 92 ARG A N 1
ATOM 757 C CA . ARG A 1 92 ? 9.963 -3.284 -48.647 1.00 55.69 92 ARG A CA 1
ATOM 758 C C . ARG A 1 92 ? 9.306 -3.750 -49.928 1.00 55.69 92 ARG A C 1
ATOM 760 O O . ARG A 1 92 ? 9.845 -4.705 -50.525 1.00 55.69 92 ARG A O 1
#